Protein AF-A0A3A2Z2X9-F1 (afdb_monomer_lite)

Secondary structure (DSSP, 8-state):
-PPPPPP-HHHHHHHHHHHHHHHHHHHHHH-TTTT--S---HHHHHHHHHTTS---SEEEEEEEE-GGG-EEEEEEE-GGG--------S-----SS-SSPPPPPP----TT-------------

Radius of gyration: 22.95 Å; chains: 1; bounding box: 65×35×65 Å

Structure (mmCIF, N/CA/C/O backbone):
data_AF-A0A3A2Z2X9-F1
#
_entry.id   AF-A0A3A2Z2X9-F1
#
loop_
_atom_site.group_PDB
_atom_site.id
_atom_site.type_symbol
_atom_site.label_atom_id
_atom_site.label_alt_id
_atom_site.label_comp_id
_atom_site.label_asym_id
_atom_site.label_entity_id
_atom_site.label_seq_id
_atom_site.pdbx_PDB_ins_code
_atom_site.Cartn_x
_atom_site.Cartn_y
_atom_site.Cartn_z
_atom_site.occupancy
_atom_site.B_iso_or_equiv
_atom_site.auth_seq_id
_atom_site.auth_comp_id
_atom_site.auth_asym_id
_atom_site.auth_atom_id
_atom_site.pdbx_PDB_model_num
ATOM 1 N N . MET A 1 1 ? -40.609 -13.587 30.172 1.00 63.50 1 MET A N 1
ATOM 2 C CA . MET A 1 1 ? -39.155 -13.315 30.111 1.00 63.50 1 MET A CA 1
ATOM 3 C C . MET A 1 1 ? -38.959 -11.828 29.858 1.00 63.50 1 MET A C 1
ATOM 5 O O . MET A 1 1 ? -39.688 -11.287 29.036 1.00 63.50 1 MET A O 1
ATOM 9 N N . ALA A 1 2 ? -38.074 -11.158 30.599 1.00 75.56 2 ALA A N 1
ATOM 10 C CA . ALA A 1 2 ? -37.846 -9.716 30.458 1.00 75.56 2 ALA A CA 1
ATOM 11 C C . ALA A 1 2 ? -36.978 -9.412 29.222 1.00 75.56 2 ALA A C 1
ATOM 13 O O . ALA A 1 2 ? -36.053 -10.165 28.919 1.00 75.56 2 ALA A O 1
ATOM 14 N N . ARG A 1 3 ? -37.290 -8.328 28.499 1.00 77.44 3 ARG A N 1
ATOM 15 C CA . ARG A 1 3 ? -36.525 -7.880 27.323 1.00 77.44 3 ARG A CA 1
ATOM 16 C C . ARG A 1 3 ? -35.189 -7.261 27.780 1.00 77.44 3 ARG A C 1
ATOM 18 O O . ARG A 1 3 ? -35.218 -6.477 28.728 1.00 77.44 3 ARG A O 1
ATOM 25 N N . PRO A 1 4 ? -34.052 -7.561 27.119 1.00 82.31 4 PRO A N 1
ATOM 26 C CA . PRO A 1 4 ? -32.775 -6.919 27.423 1.00 82.31 4 PRO A CA 1
ATOM 27 C C . PRO A 1 4 ? -32.862 -5.393 27.283 1.00 82.31 4 PRO A C 1
ATOM 29 O O . PRO A 1 4 ? -33.597 -4.908 26.414 1.00 82.31 4 PRO A O 1
ATOM 32 N N . PRO A 1 5 ? -32.119 -4.629 28.103 1.00 83.56 5 PRO A N 1
ATOM 33 C CA . PRO A 1 5 ? -32.050 -3.185 27.945 1.00 83.56 5 PRO A CA 1
ATOM 34 C C . PRO A 1 5 ? -31.459 -2.824 26.570 1.00 83.56 5 PRO A C 1
ATOM 36 O O . PRO A 1 5 ? -30.616 -3.559 26.048 1.00 83.56 5 PRO A O 1
ATOM 39 N N . PRO A 1 6 ? -31.903 -1.711 25.963 1.00 85.88 6 PRO A N 1
ATOM 40 C CA . PRO A 1 6 ? -31.364 -1.259 24.688 1.00 85.88 6 PRO A CA 1
ATOM 41 C C . PRO A 1 6 ? -29.872 -0.931 24.821 1.00 85.88 6 PRO A C 1
ATOM 43 O O . PRO A 1 6 ? -29.436 -0.370 25.826 1.00 85.88 6 PRO A O 1
ATOM 46 N N . ILE A 1 7 ? -29.093 -1.272 23.792 1.00 85.88 7 ILE A N 1
ATOM 47 C CA . ILE A 1 7 ? -27.668 -0.938 23.732 1.00 85.88 7 ILE A CA 1
ATOM 48 C C . ILE A 1 7 ? -27.513 0.584 23.673 1.00 85.88 7 ILE A C 1
ATOM 50 O O . ILE A 1 7 ? -28.179 1.266 22.893 1.00 85.88 7 ILE A O 1
ATOM 54 N N . SER A 1 8 ? -26.603 1.110 24.490 1.00 94.12 8 SER A N 1
ATOM 55 C CA . SER A 1 8 ? -26.205 2.514 24.439 1.00 94.12 8 SER A CA 1
ATOM 56 C C . SER A 1 8 ? -25.373 2.767 23.180 1.00 94.12 8 SER A C 1
ATOM 58 O O . SER A 1 8 ? -24.259 2.259 23.057 1.00 94.12 8 SER A O 1
ATOM 60 N N . ILE A 1 9 ? -25.916 3.553 22.245 1.00 95.44 9 ILE A N 1
ATOM 61 C CA . ILE A 1 9 ? -25.241 3.906 20.984 1.00 95.44 9 ILE A CA 1
ATOM 62 C C . ILE A 1 9 ? -23.887 4.596 21.235 1.00 95.44 9 ILE A C 1
ATOM 64 O O . ILE A 1 9 ? -22.916 4.181 20.602 1.00 95.44 9 ILE A O 1
ATOM 68 N N . PRO A 1 10 ? -23.761 5.576 22.159 1.00 96.75 10 PRO A N 1
ATOM 69 C CA . PRO A 1 10 ? -22.467 6.192 22.452 1.00 96.75 10 PRO A CA 1
ATOM 70 C C . PRO A 1 10 ? -21.4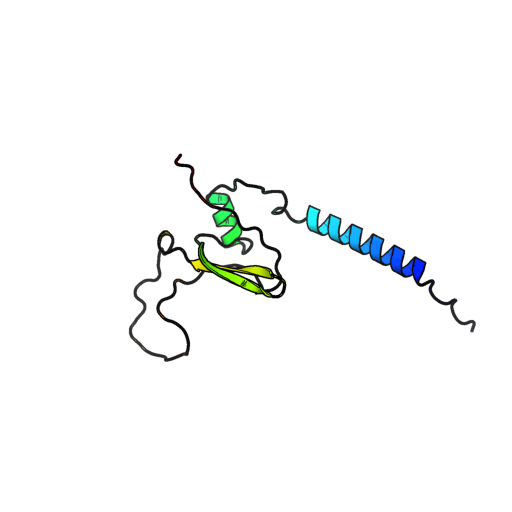34 5.181 22.949 1.00 96.75 10 PRO A C 1
ATOM 72 O O . PRO A 1 10 ? -20.322 5.134 22.437 1.00 96.75 10 PRO A O 1
ATOM 75 N N . HIS A 1 11 ? -21.830 4.304 23.874 1.00 94.81 11 HIS A N 1
ATOM 76 C CA . HIS A 1 11 ? -20.926 3.302 24.434 1.00 94.81 11 HIS A CA 1
ATOM 77 C C . HIS A 1 11 ? -20.468 2.283 23.383 1.00 94.81 11 HIS A C 1
ATOM 79 O O . HIS A 1 11 ? -19.296 1.911 23.336 1.00 94.81 11 HIS A O 1
ATOM 85 N N . PHE A 1 12 ? -21.382 1.860 22.506 1.00 95.94 12 PHE A N 1
ATOM 86 C CA . PHE A 1 12 ? -21.038 1.019 21.366 1.00 95.94 12 PHE A CA 1
ATOM 87 C C . PHE A 1 12 ? -20.028 1.722 20.453 1.00 95.94 12 PHE A C 1
ATOM 89 O O . PHE A 1 12 ? -18.991 1.143 20.149 1.00 95.94 12 PHE A O 1
ATOM 96 N N . ALA A 1 13 ? -20.292 2.974 20.067 1.00 97.81 13 ALA A N 1
ATOM 97 C CA . ALA A 1 13 ? -19.415 3.734 19.179 1.00 97.81 13 ALA A CA 1
ATOM 98 C C . ALA A 1 13 ? -18.013 3.946 19.776 1.00 97.81 13 ALA A C 1
ATOM 100 O O . ALA A 1 13 ? -17.023 3.726 19.083 1.00 97.81 13 ALA A O 1
ATOM 101 N N . GLU A 1 14 ? -17.917 4.302 21.059 1.00 97.56 14 GLU A N 1
ATOM 102 C CA . GLU A 1 14 ? -16.637 4.436 21.769 1.00 97.56 14 GLU A CA 1
ATOM 103 C C . GLU A 1 14 ? -15.858 3.121 21.778 1.00 97.56 14 GLU A C 1
ATOM 105 O O . GLU A 1 14 ? -14.667 3.103 21.472 1.00 97.56 14 GLU A O 1
ATOM 110 N N . THR A 1 15 ? -16.546 2.012 22.052 1.00 97.50 15 THR A N 1
ATOM 111 C CA . THR A 1 15 ? -15.926 0.684 22.040 1.00 97.50 15 THR A CA 1
ATOM 112 C C . THR A 1 15 ? -15.418 0.332 20.642 1.00 97.50 15 THR A C 1
ATOM 114 O O . THR A 1 15 ? -14.294 -0.137 20.499 1.00 97.50 15 THR A O 1
ATOM 117 N N . GLN A 1 16 ? -16.209 0.588 19.593 1.00 97.69 16 GLN A N 1
ATOM 118 C CA . GLN A 1 16 ? -15.784 0.328 18.213 1.00 97.69 16 GLN A CA 1
ATOM 119 C C . GLN A 1 16 ? -14.568 1.172 17.817 1.00 97.69 16 GLN A C 1
ATOM 121 O O . GLN A 1 16 ? -13.652 0.652 17.191 1.00 97.69 16 GLN A O 1
ATOM 126 N N . LEU A 1 17 ? -14.518 2.448 18.210 1.00 98.19 17 LEU A N 1
ATOM 127 C CA . LEU A 1 17 ? -13.360 3.306 17.945 1.00 98.19 17 LEU A CA 1
ATOM 128 C C . LEU A 1 17 ? -12.099 2.813 18.665 1.00 98.19 17 LEU A C 1
ATOM 130 O O . LEU A 1 17 ? -11.025 2.817 18.070 1.00 98.19 17 LEU A O 1
ATOM 134 N N . GLN A 1 18 ? -12.223 2.359 19.915 1.00 98.25 18 GLN A N 1
ATOM 135 C CA . GLN A 1 18 ? -11.098 1.787 20.662 1.00 98.25 18 GLN A CA 1
ATOM 136 C C . GLN A 1 18 ? -10.574 0.502 20.013 1.00 98.25 18 GLN A C 1
ATOM 138 O O . GLN A 1 18 ? -9.363 0.344 19.874 1.00 98.25 18 GLN A O 1
ATOM 143 N N . LEU A 1 19 ? -11.474 -0.386 19.581 1.00 98.25 19 LEU A N 1
ATOM 144 C CA . LEU A 1 19 ? -11.103 -1.617 18.882 1.00 98.25 19 LEU A CA 1
ATOM 145 C C . LEU A 1 19 ? -10.416 -1.315 17.545 1.00 98.25 19 LEU A C 1
ATOM 147 O O . LEU A 1 19 ? -9.347 -1.855 17.285 1.00 98.25 19 LEU A O 1
ATOM 151 N N . LEU A 1 20 ? -10.966 -0.394 16.749 1.00 98.31 20 LEU A N 1
ATOM 152 C CA . LEU A 1 20 ? -10.364 0.035 15.482 1.00 98.31 20 LEU A CA 1
ATOM 153 C C . LEU A 1 20 ? -8.972 0.643 15.675 1.00 98.31 20 LEU A C 1
ATOM 155 O O . LEU A 1 20 ? -8.072 0.374 14.885 1.00 98.31 20 LEU A O 1
ATOM 159 N N . GLN A 1 21 ? -8.779 1.450 16.721 1.00 97.75 21 GLN A N 1
ATOM 160 C CA . GLN A 1 21 ? -7.465 2.009 17.038 1.00 97.75 21 GLN A CA 1
ATOM 161 C C . GLN A 1 21 ? -6.468 0.902 17.400 1.00 97.75 21 GLN A C 1
ATOM 163 O O . GLN A 1 21 ? -5.345 0.900 16.903 1.00 97.75 21 GLN A O 1
ATOM 168 N N . GLN A 1 22 ? -6.888 -0.061 18.223 1.00 97.56 22 GLN A N 1
ATOM 169 C CA . GLN A 1 22 ? -6.049 -1.194 18.602 1.00 97.56 22 GLN A CA 1
ATOM 170 C C . GLN A 1 22 ? -5.675 -2.066 17.392 1.00 97.56 22 GLN A C 1
ATOM 172 O O . GLN A 1 22 ? -4.523 -2.485 17.277 1.00 97.56 22 GLN A O 1
ATOM 177 N N . GLU A 1 23 ? -6.628 -2.333 16.497 1.00 96.44 23 GLU A N 1
ATOM 178 C CA . GLU A 1 23 ? -6.388 -3.054 15.241 1.00 96.44 23 GLU A CA 1
ATOM 179 C C . GLU A 1 23 ? -5.405 -2.291 14.348 1.00 96.44 23 GLU A C 1
ATOM 181 O O . GLU A 1 23 ? -4.419 -2.865 13.893 1.00 96.44 23 GLU A O 1
ATOM 186 N N . HIS A 1 24 ? -5.606 -0.982 14.176 1.00 93.69 24 HIS A N 1
ATOM 187 C CA . HIS A 1 24 ? -4.710 -0.137 13.391 1.00 93.69 24 HIS A CA 1
ATOM 188 C C . HIS A 1 24 ? -3.270 -0.161 13.920 1.00 93.69 24 HIS A C 1
ATOM 190 O O . HIS A 1 24 ? -2.325 -0.339 13.149 1.00 93.69 24 HIS A O 1
ATOM 196 N N . ASP A 1 25 ? -3.093 -0.015 15.234 1.00 92.31 25 ASP A N 1
ATOM 197 C CA . ASP A 1 25 ? -1.768 -0.021 15.856 1.00 92.31 25 ASP A CA 1
ATOM 198 C C . ASP A 1 25 ? -1.081 -1.389 15.698 1.00 92.31 25 ASP A C 1
ATOM 200 O O . ASP A 1 25 ? 0.126 -1.457 15.438 1.00 92.31 25 ASP A O 1
ATOM 204 N N . ALA A 1 26 ? -1.844 -2.483 15.791 1.00 91.00 26 ALA A N 1
ATOM 205 C CA . ALA A 1 26 ? -1.344 -3.833 15.540 1.00 91.00 26 ALA A CA 1
ATOM 206 C C . ALA A 1 26 ? -0.934 -4.037 14.069 1.00 91.00 26 ALA A C 1
ATOM 208 O O . ALA A 1 26 ? 0.141 -4.585 13.799 1.00 91.00 26 ALA A O 1
ATOM 209 N N . ASP A 1 27 ? -1.733 -3.548 13.120 1.00 87.50 27 ASP A N 1
ATOM 210 C CA . ASP A 1 27 ? -1.438 -3.614 11.686 1.00 87.50 27 ASP A CA 1
ATOM 211 C C . ASP A 1 27 ? -0.159 -2.840 11.339 1.00 87.50 27 ASP A C 1
ATOM 213 O O . ASP A 1 27 ? 0.726 -3.358 10.643 1.00 87.50 27 ASP A O 1
ATOM 217 N N . VAL A 1 28 ? -0.010 -1.626 11.877 1.00 85.69 28 VAL A N 1
ATOM 218 C CA . VAL A 1 28 ? 1.197 -0.805 11.699 1.00 85.69 28 VAL A CA 1
ATOM 219 C C . VAL A 1 28 ? 2.422 -1.497 12.299 1.00 85.69 28 VAL A C 1
ATOM 221 O O . VAL A 1 28 ? 3.468 -1.548 11.647 1.00 85.69 28 VAL A O 1
ATOM 224 N N . ALA A 1 29 ? 2.304 -2.079 13.496 1.00 83.69 29 ALA A N 1
ATOM 225 C CA . ALA A 1 29 ? 3.402 -2.798 14.143 1.00 83.69 29 ALA A CA 1
ATOM 226 C C . ALA A 1 29 ? 3.821 -4.070 13.380 1.00 83.69 29 ALA A C 1
ATOM 228 O O . ALA A 1 29 ? 5.008 -4.400 13.329 1.00 83.69 29 ALA A O 1
ATOM 229 N N . SER A 1 30 ? 2.867 -4.775 12.764 1.00 76.94 30 SER A N 1
ATOM 230 C CA . SER A 1 30 ? 3.136 -5.980 11.965 1.00 76.94 30 SER A CA 1
ATOM 231 C C . SER A 1 30 ? 3.783 -5.673 10.606 1.00 76.94 30 SER A C 1
ATOM 233 O O . SER A 1 30 ? 4.482 -6.514 10.029 1.00 76.94 30 SER A O 1
ATOM 235 N N . SER A 1 31 ? 3.599 -4.450 10.105 1.00 69.44 31 SER A N 1
ATOM 236 C CA . SER A 1 31 ? 4.138 -3.993 8.830 1.00 69.44 31 SER A CA 1
ATOM 237 C C . SER A 1 31 ? 5.645 -3.729 8.933 1.00 69.44 31 SER A C 1
ATOM 239 O O . SER A 1 31 ? 6.093 -2.594 9.080 1.00 69.44 31 SER A O 1
ATOM 241 N N . SER A 1 32 ? 6.463 -4.773 8.765 1.00 58.78 32 SER A N 1
ATOM 242 C CA . SER A 1 32 ? 7.937 -4.676 8.677 1.00 58.78 32 SER A CA 1
ATOM 243 C C . SER A 1 32 ? 8.428 -3.666 7.618 1.00 58.78 32 SER A C 1
ATOM 245 O O . SER A 1 32 ? 9.518 -3.099 7.723 1.00 58.78 32 SER A O 1
ATOM 247 N N . LEU A 1 33 ? 7.589 -3.376 6.620 1.00 58.59 33 LEU A N 1
ATOM 248 C CA . LEU A 1 33 ? 7.823 -2.388 5.566 1.00 58.59 33 LEU A CA 1
ATOM 249 C C . LEU A 1 33 ? 7.616 -0.935 6.016 1.00 58.59 33 LEU A C 1
ATOM 251 O O . LEU A 1 33 ? 8.258 -0.045 5.457 1.00 58.59 33 LEU A O 1
ATOM 255 N N . ALA A 1 34 ? 6.768 -0.678 7.020 1.00 50.91 34 ALA A N 1
ATOM 256 C CA . ALA A 1 34 ? 6.459 0.678 7.483 1.00 50.91 34 ALA A CA 1
ATOM 257 C C . ALA A 1 34 ? 7.706 1.382 8.041 1.00 50.91 34 ALA A C 1
ATOM 259 O O . ALA A 1 34 ? 7.913 2.575 7.801 1.00 50.91 34 ALA A O 1
ATOM 260 N N . ASN A 1 35 ? 8.584 0.615 8.696 1.00 52.44 35 ASN A N 1
ATOM 261 C CA . ASN A 1 35 ? 9.814 1.127 9.297 1.00 52.44 35 ASN A CA 1
ATOM 262 C C . ASN A 1 35 ? 11.040 1.055 8.368 1.00 52.44 35 ASN A C 1
ATOM 264 O O . ASN A 1 35 ? 12.107 1.566 8.704 1.00 52.44 35 ASN A O 1
ATOM 268 N N . THR A 1 36 ? 10.906 0.451 7.183 1.00 56.81 36 THR A N 1
ATOM 269 C CA . THR A 1 36 ? 12.005 0.348 6.214 1.00 56.81 36 THR A CA 1
ATOM 270 C C . THR A 1 36 ? 12.022 1.598 5.323 1.00 56.81 36 THR A C 1
ATOM 272 O O . THR A 1 36 ? 11.692 1.566 4.136 1.00 56.81 36 THR A O 1
ATOM 275 N N . ALA A 1 37 ? 12.330 2.749 5.922 1.00 53.53 37 ALA A N 1
ATOM 276 C CA . ALA A 1 37 ? 12.373 4.030 5.227 1.00 53.53 37 ALA A CA 1
ATOM 277 C C . ALA A 1 37 ? 13.688 4.243 4.443 1.00 53.53 37 ALA A C 1
ATOM 279 O O . ALA A 1 37 ? 14.787 3.980 4.924 1.00 53.53 37 ALA A O 1
ATOM 280 N N . ALA A 1 38 ? 13.524 4.787 3.235 1.00 53.28 38 ALA A N 1
ATOM 281 C CA . ALA A 1 38 ? 14.465 5.566 2.420 1.00 53.28 38 ALA A CA 1
ATOM 282 C C . ALA A 1 38 ? 15.734 4.921 1.824 1.00 53.28 38 ALA A C 1
ATOM 284 O O . ALA A 1 38 ? 16.212 5.440 0.821 1.00 53.28 38 ALA A O 1
ATOM 285 N N . SER A 1 39 ? 16.275 3.806 2.325 1.00 61.19 39 SER A N 1
ATOM 286 C CA . SER A 1 39 ? 17.456 3.189 1.685 1.00 61.19 39 SER A CA 1
ATOM 287 C C . SER A 1 39 ? 17.465 1.674 1.828 1.00 61.19 39 SER A C 1
ATOM 289 O O . SER A 1 39 ? 18.106 1.086 2.698 1.00 61.19 39 SER A O 1
ATOM 291 N N . VAL A 1 40 ? 16.694 1.022 0.962 1.00 73.12 40 VAL A N 1
ATOM 292 C CA . VAL A 1 40 ? 16.666 -0.435 0.867 1.00 73.12 40 VAL A CA 1
ATOM 293 C C . VAL A 1 40 ? 17.727 -0.872 -0.134 1.00 73.12 40 VAL A C 1
ATOM 295 O O . VAL A 1 40 ? 17.688 -0.484 -1.307 1.00 73.12 40 VAL A O 1
ATOM 298 N N . SER A 1 41 ? 18.671 -1.700 0.316 1.00 83.12 41 SER A N 1
ATOM 299 C CA . SER A 1 41 ? 19.701 -2.272 -0.552 1.00 83.12 41 SER A CA 1
ATOM 300 C C . SER A 1 41 ? 19.077 -2.986 -1.761 1.00 83.12 41 SER A C 1
ATOM 302 O O . SER A 1 41 ? 17.926 -3.438 -1.737 1.00 83.12 41 SER A O 1
ATOM 304 N N . ALA A 1 42 ? 19.841 -3.117 -2.847 1.00 82.12 42 ALA A N 1
ATOM 305 C CA . ALA A 1 42 ? 19.370 -3.821 -4.040 1.00 82.12 42 ALA A CA 1
ATOM 306 C C . ALA A 1 42 ? 18.956 -5.278 -3.741 1.00 82.12 42 ALA A C 1
ATOM 308 O O . ALA A 1 42 ? 18.000 -5.777 -4.335 1.00 82.12 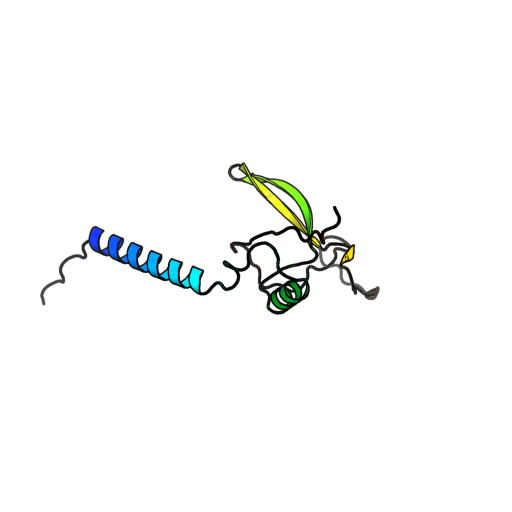42 ALA A O 1
ATOM 309 N N . SER A 1 43 ? 19.637 -5.947 -2.801 1.00 83.62 43 SER A N 1
ATOM 310 C CA . SER A 1 43 ? 19.299 -7.309 -2.377 1.00 83.62 43 SER A CA 1
ATOM 311 C C . SER A 1 43 ? 17.959 -7.364 -1.649 1.00 83.62 43 SER A C 1
ATOM 313 O O . SER A 1 43 ? 17.109 -8.165 -2.028 1.00 83.62 43 SER A O 1
ATOM 315 N N . THR A 1 44 ? 17.718 -6.476 -0.681 1.00 85.50 44 THR A N 1
ATOM 316 C CA . THR A 1 44 ? 16.442 -6.442 0.046 1.00 85.50 44 THR A CA 1
ATOM 317 C C . THR A 1 44 ? 15.277 -6.116 -0.890 1.00 85.50 44 THR A C 1
ATOM 319 O O . THR A 1 44 ? 14.243 -6.775 -0.824 1.00 85.50 44 THR A O 1
ATOM 322 N N . ARG A 1 45 ? 15.454 -5.185 -1.838 1.00 85.94 45 ARG A N 1
ATOM 323 C CA . ARG A 1 45 ? 14.444 -4.887 -2.871 1.00 85.94 45 ARG A CA 1
ATOM 324 C C . ARG A 1 45 ? 14.072 -6.113 -3.707 1.00 85.94 45 ARG A C 1
ATOM 326 O O . ARG A 1 45 ? 12.891 -6.376 -3.921 1.00 85.94 45 ARG A O 1
ATOM 333 N N . ARG A 1 46 ? 15.072 -6.885 -4.143 1.00 85.19 46 ARG A N 1
ATOM 334 C CA . ARG A 1 46 ? 14.850 -8.116 -4.913 1.00 85.19 46 ARG A CA 1
ATOM 335 C C . ARG A 1 46 ? 14.115 -9.175 -4.094 1.00 85.19 46 ARG A C 1
ATOM 337 O O . ARG A 1 46 ? 13.204 -9.804 -4.625 1.00 85.19 46 ARG A O 1
ATOM 344 N N . THR A 1 47 ? 14.470 -9.340 -2.819 1.00 87.69 47 THR A N 1
ATOM 345 C CA . THR A 1 47 ? 13.762 -10.249 -1.905 1.00 87.69 47 THR A CA 1
ATOM 346 C C . THR A 1 47 ? 12.300 -9.842 -1.756 1.00 87.69 47 THR A C 1
ATOM 348 O O . THR A 1 47 ? 11.426 -10.681 -1.947 1.00 87.69 47 THR A O 1
ATOM 351 N N . LEU A 1 48 ? 12.024 -8.557 -1.508 1.00 87.88 48 LEU A N 1
ATOM 352 C CA . LEU A 1 48 ? 10.655 -8.058 -1.360 1.00 87.88 48 LEU A CA 1
ATOM 353 C C . LEU A 1 48 ? 9.812 -8.288 -2.618 1.00 87.88 48 LEU A C 1
ATOM 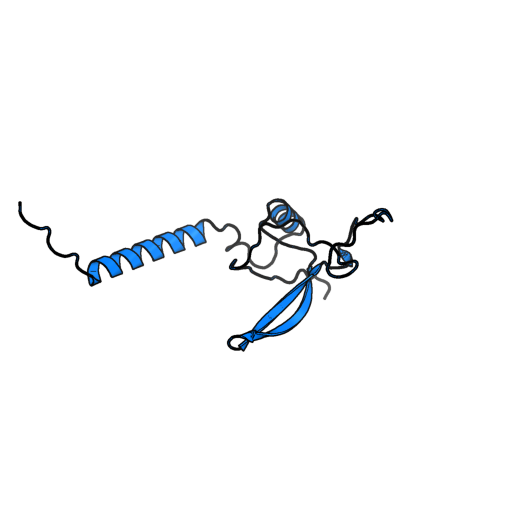355 O O . LEU A 1 48 ? 8.665 -8.719 -2.507 1.00 87.88 48 LEU A O 1
ATOM 359 N N . GLN A 1 49 ? 10.384 -8.072 -3.806 1.00 88.56 49 GLN A N 1
ATOM 360 C CA . GLN A 1 49 ? 9.701 -8.368 -5.065 1.00 88.56 49 GLN A CA 1
ATOM 361 C C . GLN A 1 49 ? 9.447 -9.866 -5.255 1.00 88.56 49 GLN A C 1
ATOM 363 O O . GLN A 1 49 ? 8.343 -10.251 -5.625 1.00 88.56 49 GLN A O 1
ATOM 368 N N . ALA A 1 50 ? 10.421 -10.725 -4.944 1.00 87.00 50 ALA A N 1
ATOM 369 C CA . ALA A 1 50 ? 10.231 -12.175 -5.013 1.00 87.00 50 ALA A CA 1
ATOM 370 C C . ALA A 1 50 ? 9.116 -12.665 -4.070 1.00 87.00 50 ALA A C 1
ATOM 372 O O . ALA A 1 50 ? 8.390 -13.597 -4.406 1.00 87.00 50 ALA A O 1
ATOM 373 N N . THR A 1 51 ? 8.947 -12.009 -2.919 1.00 87.75 51 THR A N 1
ATOM 374 C CA . THR A 1 51 ? 7.853 -12.274 -1.969 1.00 87.75 51 THR A CA 1
ATOM 375 C C . THR A 1 51 ? 6.545 -11.540 -2.296 1.00 87.75 51 THR A C 1
ATOM 377 O O . THR A 1 51 ? 5.562 -11.709 -1.585 1.00 87.75 51 THR A O 1
ATOM 380 N N . GLY A 1 52 ? 6.510 -10.723 -3.355 1.00 87.06 52 GLY A N 1
ATOM 381 C CA . GLY A 1 52 ? 5.315 -10.002 -3.805 1.00 87.06 52 GLY A CA 1
ATOM 382 C C . GLY A 1 52 ? 5.014 -8.681 -3.084 1.00 87.06 52 GLY A C 1
ATOM 383 O O . GLY A 1 52 ? 4.021 -8.039 -3.416 1.00 87.06 52 GLY A O 1
ATOM 384 N N . TYR A 1 53 ? 5.868 -8.244 -2.156 1.00 86.75 53 TYR A N 1
ATOM 385 C CA . TYR A 1 53 ? 5.691 -7.029 -1.348 1.00 86.75 53 TYR A CA 1
ATOM 386 C C . TYR A 1 53 ? 6.234 -5.746 -1.992 1.00 86.75 53 TYR A C 1
ATOM 388 O O . TYR A 1 53 ? 6.011 -4.654 -1.476 1.00 86.75 53 TYR A O 1
ATOM 396 N N . ALA A 1 54 ? 6.973 -5.854 -3.095 1.00 88.88 54 ALA A N 1
ATOM 397 C CA . ALA A 1 54 ? 7.501 -4.701 -3.815 1.00 88.88 54 ALA A CA 1
ATOM 398 C C . ALA A 1 54 ? 7.463 -4.926 -5.327 1.00 88.88 54 ALA A C 1
ATOM 400 O O . ALA A 1 54 ? 7.497 -6.059 -5.802 1.00 88.88 54 ALA A O 1
ATOM 401 N N . LEU A 1 55 ? 7.454 -3.830 -6.079 1.00 90.50 55 LEU A N 1
ATOM 402 C CA . LEU A 1 55 ? 7.638 -3.827 -7.524 1.00 90.50 55 LEU A CA 1
ATOM 403 C C . LEU A 1 55 ? 8.794 -2.880 -7.852 1.00 90.50 55 LEU A C 1
ATOM 405 O O . LEU A 1 55 ? 8.792 -1.726 -7.428 1.00 90.50 55 LEU A O 1
ATOM 409 N N . THR A 1 56 ? 9.811 -3.384 -8.549 1.00 89.44 56 THR A N 1
ATOM 410 C CA . THR A 1 56 ? 11.026 -2.627 -8.889 1.00 89.44 56 THR A CA 1
ATOM 411 C C . THR A 1 56 ? 11.278 -2.639 -10.393 1.00 89.44 56 THR A C 1
ATOM 413 O O . THR A 1 56 ? 10.647 -3.407 -11.117 1.00 89.44 56 THR A O 1
ATOM 416 N N . GLY A 1 57 ? 12.192 -1.781 -10.863 1.00 88.75 57 GLY A N 1
ATOM 417 C CA . GLY A 1 57 ? 12.473 -1.640 -12.295 1.00 88.75 57 GLY A CA 1
ATOM 418 C C . GLY A 1 57 ? 11.283 -1.050 -13.047 1.00 88.75 57 GLY A C 1
ATOM 419 O O . GLY A 1 57 ? 10.917 -1.551 -14.104 1.00 88.75 57 GLY A O 1
ATOM 420 N N . ILE A 1 58 ? 10.644 -0.036 -12.461 1.00 90.75 58 ILE A N 1
ATOM 421 C CA . ILE A 1 58 ? 9.523 0.697 -13.047 1.00 90.75 58 ILE A CA 1
ATOM 422 C C . ILE A 1 58 ? 9.883 2.175 -13.172 1.00 90.75 58 ILE A C 1
ATOM 424 O O . ILE A 1 58 ? 10.631 2.704 -12.350 1.00 90.75 58 ILE A O 1
ATOM 428 N N . ILE A 1 59 ? 9.316 2.833 -14.175 1.00 92.38 59 ILE A N 1
ATOM 429 C CA . ILE A 1 59 ? 9.446 4.269 -14.427 1.00 92.38 59 ILE A CA 1
ATOM 430 C C . ILE A 1 59 ? 8.064 4.904 -14.527 1.00 92.38 59 ILE A C 1
ATOM 432 O O . ILE A 1 59 ? 7.104 4.257 -14.947 1.00 92.38 59 ILE A O 1
ATOM 436 N N . LEU A 1 60 ? 7.957 6.178 -14.152 1.00 92.94 60 LEU A N 1
ATOM 437 C CA . LEU A 1 60 ? 6.744 6.955 -14.384 1.00 92.94 60 LEU A CA 1
ATOM 438 C C . LEU A 1 60 ? 6.606 7.211 -15.894 1.00 92.94 60 LEU A C 1
ATOM 440 O O . LEU A 1 60 ? 7.392 7.960 -16.468 1.00 92.94 60 LEU A O 1
ATOM 444 N N . SER A 1 61 ? 5.620 6.576 -16.524 1.00 92.88 61 SER A N 1
ATOM 445 C CA . SER A 1 61 ? 5.324 6.704 -17.956 1.00 92.88 61 SER A CA 1
ATOM 446 C C . SER A 1 61 ? 4.549 7.989 -18.245 1.00 92.88 61 SER A C 1
ATOM 448 O O . SER A 1 61 ? 4.902 8.773 -19.124 1.00 92.88 61 SER A O 1
ATOM 450 N N . GLN A 1 62 ? 3.504 8.239 -17.455 1.00 93.81 62 GLN A N 1
ATOM 451 C CA . GLN A 1 62 ? 2.636 9.403 -17.599 1.00 93.81 62 GLN A CA 1
ATOM 452 C C . GLN A 1 62 ? 2.055 9.818 -16.249 1.00 93.81 62 GLN A C 1
ATOM 454 O O . GLN A 1 62 ? 1.880 8.993 -15.354 1.00 93.81 62 GLN A O 1
ATOM 459 N N . ALA A 1 63 ? 1.718 11.097 -16.107 1.00 96.19 63 ALA A N 1
ATOM 460 C CA . ALA A 1 63 ? 1.000 11.615 -14.952 1.00 96.19 63 ALA A CA 1
ATOM 461 C C . ALA A 1 63 ? -0.064 12.615 -15.405 1.00 96.19 63 ALA A C 1
ATOM 463 O O . ALA A 1 63 ? 0.183 13.446 -16.278 1.00 96.19 63 ALA A O 1
ATOM 464 N N . ARG A 1 64 ? -1.254 12.538 -14.809 1.00 96.31 64 ARG A N 1
ATOM 465 C CA . ARG A 1 64 ? -2.374 13.440 -15.107 1.00 96.31 64 ARG A CA 1
ATOM 466 C C . ARG A 1 64 ? -3.140 13.805 -13.846 1.00 96.31 64 ARG A C 1
ATOM 468 O O . ARG A 1 64 ? -3.133 13.055 -12.874 1.00 96.31 64 ARG A O 1
ATOM 475 N N . THR A 1 65 ? -3.862 14.916 -13.877 1.00 97.62 65 THR A N 1
ATOM 476 C CA . THR A 1 65 ? -4.811 15.253 -12.811 1.00 97.6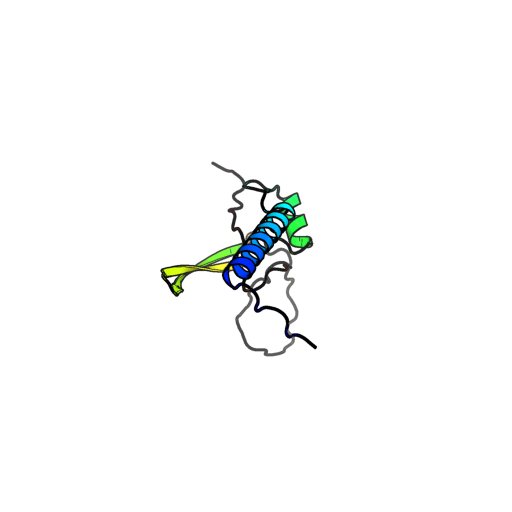2 65 THR A CA 1
ATOM 477 C C . THR A 1 65 ? -6.057 14.379 -12.936 1.00 97.62 65 THR A C 1
ATOM 479 O O . THR A 1 65 ? -6.717 14.359 -13.973 1.00 97.62 65 THR A O 1
ATOM 482 N N . GLY A 1 66 ? -6.365 13.634 -11.881 1.00 95.25 66 GLY A N 1
ATOM 483 C CA . GLY A 1 66 ? -7.546 12.795 -11.743 1.00 95.25 66 GLY A CA 1
ATOM 484 C C . GLY A 1 66 ? -8.626 13.415 -10.855 1.00 95.25 66 GLY A C 1
ATOM 485 O O . GLY A 1 66 ? -8.625 14.607 -10.539 1.00 95.25 66 GLY A O 1
ATOM 486 N N . LEU A 1 67 ? -9.574 12.570 -10.446 1.00 94.88 67 LEU A N 1
ATOM 487 C CA . LEU A 1 67 ? -10.723 12.970 -9.637 1.00 94.88 67 LEU A CA 1
ATOM 488 C C . LEU A 1 67 ? -10.286 13.565 -8.288 1.00 94.88 67 LEU A C 1
ATOM 490 O O . LEU A 1 67 ? -9.387 13.049 -7.623 1.00 94.88 67 LEU A O 1
ATOM 494 N N . GLY A 1 68 ? -10.946 14.650 -7.877 1.00 94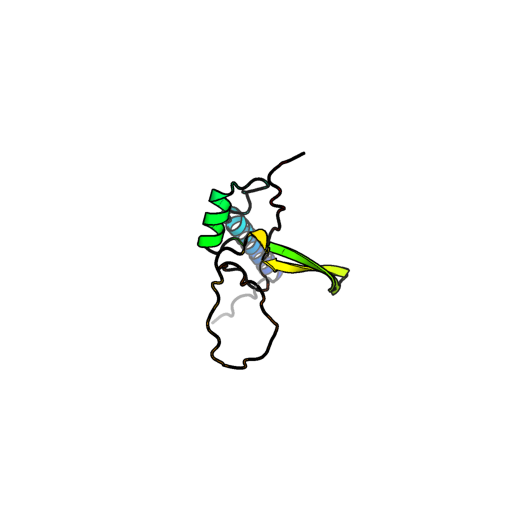.88 68 GLY A N 1
ATOM 495 C CA . GLY A 1 68 ? -10.648 15.330 -6.613 1.00 94.88 68 GLY A CA 1
ATOM 496 C C . GLY A 1 68 ? -9.302 16.061 -6.600 1.00 94.88 68 GLY A C 1
ATOM 497 O O . GLY A 1 68 ? -8.758 16.292 -5.526 1.00 94.88 68 GLY A O 1
ATOM 498 N N . GLY A 1 69 ? -8.740 16.381 -7.774 1.00 95.94 69 GLY A N 1
ATOM 499 C CA . GLY A 1 69 ? -7.478 17.122 -7.899 1.00 95.94 69 GLY A CA 1
ATOM 500 C C . GLY A 1 69 ? -6.223 16.299 -7.594 1.00 95.94 69 GLY A C 1
ATOM 501 O O . GLY A 1 69 ? -5.135 16.860 -7.496 1.00 95.94 69 GLY A O 1
ATOM 502 N N . ARG A 1 70 ? -6.350 14.975 -7.439 1.00 95.25 70 ARG A N 1
ATOM 503 C CA . ARG A 1 70 ? -5.215 14.078 -7.171 1.00 95.25 70 ARG A CA 1
ATOM 504 C C . ARG A 1 70 ? -4.425 13.806 -8.445 1.00 95.25 70 ARG A C 1
ATOM 506 O O . ARG A 1 70 ? -5.015 13.672 -9.510 1.00 95.25 70 ARG A O 1
ATOM 513 N N . ILE A 1 71 ? -3.109 13.655 -8.338 1.00 95.38 71 ILE A N 1
ATOM 514 C CA . ILE A 1 71 ? -2.283 13.210 -9.464 1.00 95.38 71 ILE A CA 1
ATOM 515 C C . ILE A 1 71 ? -2.382 11.692 -9.600 1.00 95.38 71 ILE A C 1
ATOM 517 O O . ILE A 1 71 ? -2.220 10.955 -8.630 1.00 95.38 71 ILE A O 1
ATOM 521 N N . VAL A 1 72 ? -2.647 11.237 -10.819 1.00 95.81 72 VAL A N 1
ATOM 522 C CA . VAL A 1 72 ? -2.666 9.830 -11.211 1.00 95.81 72 VAL A CA 1
ATOM 523 C C . VAL A 1 72 ? -1.442 9.588 -12.080 1.00 95.81 72 VAL A C 1
ATOM 525 O O . VAL A 1 72 ? -1.387 10.068 -13.212 1.00 95.81 72 VAL A O 1
ATOM 528 N N . GLY A 1 73 ? -0.462 8.881 -11.522 1.00 94.38 73 GLY A N 1
ATOM 529 C CA . GLY A 1 73 ? 0.715 8.401 -12.239 1.00 94.38 73 GLY A CA 1
ATOM 530 C C . GLY A 1 73 ? 0.496 6.989 -12.772 1.00 94.38 73 GLY A C 1
ATOM 531 O O . GLY A 1 73 ? -0.113 6.158 -12.101 1.00 94.38 73 GLY A O 1
ATOM 532 N N . GLU A 1 74 ? 1.007 6.717 -13.963 1.00 93.31 74 GLU A N 1
ATOM 533 C CA . GLU A 1 74 ? 1.068 5.384 -14.552 1.00 93.31 74 GLU A CA 1
ATOM 534 C C . GLU A 1 74 ? 2.523 4.949 -14.635 1.00 93.31 74 GLU A C 1
ATOM 536 O O . GLU A 1 74 ? 3.372 5.691 -15.134 1.00 93.31 74 GLU A O 1
ATOM 541 N N . PHE A 1 75 ? 2.805 3.750 -14.140 1.00 92.94 75 PHE A N 1
ATOM 542 C CA . PHE A 1 75 ? 4.146 3.193 -14.117 1.00 92.94 75 PHE A CA 1
ATOM 543 C C . PHE A 1 75 ? 4.262 2.071 -15.139 1.00 92.94 75 PHE A C 1
ATOM 545 O O . PHE A 1 75 ? 3.422 1.175 -15.176 1.00 92.94 75 PHE A O 1
ATOM 552 N N . ALA A 1 76 ? 5.326 2.120 -15.932 1.00 91.50 76 ALA A N 1
ATOM 553 C CA . ALA A 1 76 ? 5.673 1.098 -16.910 1.00 91.50 76 ALA A CA 1
ATOM 554 C C . ALA A 1 76 ? 6.999 0.430 -16.510 1.00 91.50 76 ALA A C 1
ATOM 556 O O . ALA A 1 76 ? 7.787 1.035 -15.774 1.00 91.50 76 ALA A O 1
ATOM 557 N N . PRO A 1 77 ? 7.276 -0.802 -16.964 1.00 90.38 77 PRO A N 1
ATOM 558 C CA . PRO A 1 77 ? 8.576 -1.416 -16.734 1.00 90.38 77 PRO A CA 1
ATOM 559 C C . PRO A 1 77 ? 9.693 -0.616 -17.410 1.00 90.38 77 PRO A C 1
ATOM 561 O O . PRO A 1 77 ? 9.565 -0.170 -18.550 1.00 90.38 77 PRO A O 1
ATOM 564 N N . ASP A 1 78 ? 10.805 -0.462 -16.698 1.00 87.50 78 ASP A N 1
ATOM 565 C CA . ASP A 1 78 ? 12.008 0.197 -17.188 1.00 87.50 78 ASP A CA 1
ATOM 566 C C . ASP A 1 78 ? 12.712 -0.699 -18.229 1.00 87.50 78 ASP A C 1
ATOM 568 O O . ASP A 1 78 ? 13.127 -1.821 -17.897 1.00 87.50 78 ASP A O 1
ATOM 572 N N . PRO A 1 79 ? 12.906 -0.226 -19.476 1.00 83.06 79 PRO A N 1
ATOM 573 C CA . PRO A 1 79 ? 13.629 -0.968 -20.505 1.00 83.06 79 PRO A CA 1
ATOM 574 C C . PRO A 1 79 ? 15.047 -1.388 -20.093 1.00 83.06 79 PRO A C 1
ATOM 576 O O . PRO A 1 79 ? 15.532 -2.414 -20.570 1.00 83.06 79 PRO A O 1
ATOM 579 N N . ALA A 1 80 ? 15.713 -0.661 -19.188 1.00 81.31 80 ALA A N 1
ATOM 580 C CA . ALA A 1 80 ? 17.044 -1.023 -18.693 1.00 81.31 80 ALA A CA 1
ATOM 581 C C . ALA A 1 80 ? 17.041 -2.303 -17.833 1.00 81.31 80 ALA A C 1
ATOM 583 O O . ALA A 1 80 ? 18.065 -2.979 -17.716 1.00 81.31 80 ALA A O 1
ATOM 584 N N . PHE A 1 81 ? 15.889 -2.666 -17.262 1.00 71.69 81 PHE A N 1
ATOM 585 C CA . PHE A 1 81 ? 15.707 -3.863 -16.434 1.00 71.69 81 PHE A CA 1
ATOM 586 C C . PHE A 1 81 ? 15.045 -5.023 -17.193 1.00 71.69 81 PHE A C 1
ATOM 588 O O . PHE A 1 81 ? 14.893 -6.113 -16.632 1.00 71.69 81 PHE A O 1
ATOM 595 N N . SER A 1 82 ? 14.724 -4.830 -18.479 1.00 60.75 82 SER A N 1
ATOM 596 C CA . SER A 1 82 ? 14.250 -5.864 -19.406 1.00 60.75 82 SER A CA 1
ATOM 597 C C . SER A 1 82 ? 15.356 -6.896 -19.680 1.00 60.75 82 SER A C 1
ATOM 599 O O . SER A 1 82 ? 15.981 -6.942 -20.741 1.00 60.75 82 SER A O 1
ATOM 601 N N . THR A 1 83 ? 15.600 -7.774 -18.716 1.00 56.53 83 THR A N 1
ATOM 602 C CA . THR A 1 83 ? 16.427 -8.964 -18.898 1.00 56.53 83 THR A CA 1
ATOM 603 C C . THR A 1 83 ? 15.507 -10.158 -19.136 1.00 56.53 83 THR A C 1
ATOM 605 O O . THR A 1 83 ? 15.103 -10.850 -18.212 1.00 56.53 83 THR A O 1
ATOM 608 N N . GLY A 1 84 ? 15.170 -10.413 -20.406 1.00 54.44 84 GLY A N 1
ATOM 609 C CA . GLY A 1 84 ? 14.751 -11.756 -20.818 1.00 54.44 84 GLY A CA 1
ATOM 610 C C . GLY A 1 84 ? 13.326 -11.980 -21.321 1.00 54.44 84 GLY A C 1
ATOM 611 O O . GLY A 1 84 ? 12.828 -13.086 -21.141 1.00 54.44 84 GLY A O 1
ATOM 612 N N . SER A 1 85 ? 12.720 -11.065 -22.080 1.00 47.84 85 SER A N 1
ATOM 613 C CA . SER A 1 85 ? 11.738 -11.501 -23.088 1.00 47.84 85 SER A CA 1
ATOM 614 C C . SER A 1 85 ? 12.495 -11.909 -24.348 1.00 47.84 85 SER A C 1
ATOM 616 O O . SER A 1 85 ? 12.638 -11.146 -25.303 1.00 47.84 85 SER A O 1
ATOM 618 N N . LYS A 1 86 ? 13.055 -13.128 -24.330 1.00 44.53 86 LYS A N 1
ATOM 619 C CA . LYS A 1 86 ? 13.475 -13.802 -25.563 1.00 44.53 86 LYS A CA 1
ATOM 620 C C . LYS A 1 86 ? 12.326 -13.691 -26.562 1.00 44.53 86 LYS A C 1
ATOM 622 O O . LYS A 1 86 ? 11.219 -14.106 -26.250 1.00 44.53 86 LYS A O 1
ATOM 627 N N . LYS A 1 87 ? 12.643 -13.166 -27.747 1.00 45.28 87 LYS A N 1
ATOM 628 C CA . LYS A 1 87 ? 12.104 -13.525 -29.066 1.00 45.28 87 LYS A CA 1
ATOM 629 C C . LYS A 1 87 ? 11.183 -14.760 -28.992 1.00 45.28 87 LYS A C 1
ATOM 631 O O . LYS A 1 87 ? 11.644 -15.887 -29.155 1.00 45.28 87 LYS A O 1
ATOM 636 N N . GLY A 1 88 ? 9.914 -14.529 -28.664 1.00 41.59 88 GLY A N 1
ATOM 637 C CA . GLY A 1 88 ? 8.875 -15.542 -28.549 1.00 41.59 88 GLY A CA 1
ATOM 638 C C . GLY A 1 88 ? 8.142 -15.629 -29.875 1.00 41.59 88 GLY A C 1
ATOM 639 O O . GLY A 1 88 ? 7.468 -14.688 -30.268 1.00 41.59 88 GLY A O 1
ATOM 640 N N . ASP A 1 89 ? 8.419 -16.721 -30.572 1.00 38.91 89 ASP A N 1
ATOM 641 C CA . ASP A 1 89 ? 7.698 -17.363 -31.667 1.00 38.91 89 ASP A CA 1
ATOM 642 C C . ASP A 1 89 ? 6.609 -16.573 -32.425 1.00 38.91 89 ASP A C 1
ATOM 644 O O . ASP A 1 89 ? 5.563 -16.200 -31.893 1.00 38.91 89 ASP A O 1
ATOM 648 N N . LYS A 1 90 ? 6.816 -16.421 -33.739 1.00 41.19 90 LYS A N 1
ATOM 649 C CA . LYS A 1 90 ? 5.764 -16.044 -34.688 1.00 41.19 90 LYS A CA 1
ATOM 650 C C . LYS A 1 90 ? 4.807 -17.231 -34.848 1.00 41.19 90 LYS A C 1
ATOM 652 O O . LYS A 1 90 ? 4.893 -17.947 -35.841 1.00 41.19 90 LYS A O 1
ATOM 657 N N . ASN A 1 91 ? 3.885 -17.439 -33.915 1.00 42.44 91 ASN A N 1
ATOM 658 C CA . ASN A 1 91 ? 2.682 -18.202 -34.229 1.00 42.44 91 ASN A CA 1
ATOM 659 C C . ASN A 1 91 ? 1.490 -17.762 -33.379 1.00 42.44 91 ASN A C 1
ATOM 661 O O . ASN A 1 91 ? 1.605 -17.510 -32.185 1.00 42.44 91 ASN A O 1
ATOM 665 N N . GLY A 1 92 ? 0.369 -17.569 -34.066 1.00 45.69 92 GLY A N 1
ATOM 666 C CA . GLY A 1 92 ? -0.666 -16.616 -33.692 1.00 45.69 92 GLY A CA 1
ATOM 667 C C . GLY A 1 92 ? -1.534 -16.971 -32.489 1.00 45.69 92 GLY A C 1
ATOM 668 O O . GLY A 1 92 ? -1.844 -18.130 -32.234 1.00 45.69 92 GLY A O 1
ATOM 669 N N . LYS A 1 93 ? -2.050 -15.918 -31.851 1.00 36.28 93 LYS A N 1
ATOM 670 C CA . LYS A 1 93 ? -3.486 -15.757 -31.602 1.00 36.28 93 LYS A CA 1
ATOM 671 C C . LYS A 1 93 ? -3.770 -14.290 -31.287 1.00 36.28 93 LYS A C 1
ATOM 673 O O . LYS A 1 93 ? -3.265 -13.749 -30.311 1.00 36.28 93 LYS A O 1
ATOM 678 N N . GLU A 1 94 ? -4.552 -13.656 -32.150 1.00 45.59 94 GLU A N 1
ATOM 679 C CA . GLU A 1 94 ? -5.076 -12.307 -31.958 1.00 45.59 94 GLU A CA 1
ATOM 680 C C . GLU A 1 94 ? -5.964 -12.287 -30.708 1.00 45.59 94 GLU A C 1
ATOM 682 O O . GLU A 1 94 ? -7.038 -12.886 -30.667 1.00 45.59 94 GLU A O 1
ATOM 687 N N . GLY A 1 95 ? -5.467 -11.631 -29.663 1.00 39.41 95 GLY A N 1
ATOM 688 C CA . GLY A 1 95 ? -6.154 -11.391 -28.402 1.00 39.41 95 GLY A CA 1
ATOM 689 C C . GLY A 1 95 ? -5.882 -9.960 -27.959 1.00 39.41 95 GLY A C 1
ATOM 690 O O . GLY A 1 95 ? -4.962 -9.716 -27.196 1.00 39.41 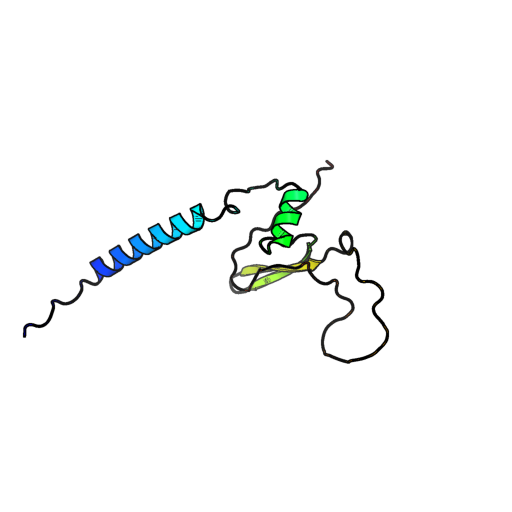95 GLY A O 1
ATOM 691 N N . ASN A 1 96 ? -6.645 -9.039 -28.544 1.00 44.72 96 ASN A N 1
ATOM 692 C CA . ASN A 1 96 ? -6.959 -7.671 -28.123 1.00 44.72 96 ASN A CA 1
ATOM 693 C C . ASN A 1 96 ? -6.085 -7.013 -27.020 1.00 44.72 96 ASN A C 1
ATOM 695 O O . ASN A 1 96 ? -6.321 -7.238 -25.834 1.00 44.72 96 ASN A O 1
ATOM 699 N N . GLY A 1 97 ? -5.201 -6.088 -27.429 1.00 38.03 97 GLY A N 1
ATOM 700 C CA . GLY A 1 97 ? -4.747 -4.957 -26.602 1.00 38.03 97 GLY A CA 1
ATOM 701 C C . GLY A 1 97 ? -3.230 -4.747 -26.481 1.00 38.03 97 GLY A C 1
ATOM 702 O O . GLY A 1 97 ? -2.617 -5.337 -25.608 1.00 38.03 97 GLY A O 1
ATOM 703 N N . GLY A 1 98 ? -2.669 -3.826 -27.282 1.00 38.84 98 GLY A N 1
ATOM 704 C CA . GLY A 1 98 ? -1.453 -3.051 -26.950 1.00 38.84 98 GLY A CA 1
ATOM 705 C C . GLY A 1 98 ? -0.100 -3.749 -27.144 1.00 38.84 98 GLY A C 1
ATOM 706 O O . GLY A 1 98 ? 0.185 -4.772 -26.545 1.00 38.84 98 GLY A O 1
ATOM 707 N N . GLY A 1 99 ? 0.749 -3.207 -28.020 1.00 38.28 99 GLY A N 1
ATOM 708 C CA . GLY A 1 99 ? 1.957 -3.870 -28.516 1.00 38.28 99 GLY A CA 1
ATOM 709 C C . GLY A 1 99 ? 3.128 -3.965 -27.536 1.00 38.28 99 GLY A C 1
ATOM 710 O O . GLY A 1 99 ? 3.422 -3.017 -26.829 1.00 38.28 99 GLY A O 1
ATOM 711 N N . GLY A 1 100 ? 3.860 -5.084 -27.598 1.00 44.72 100 GLY A N 1
ATOM 712 C CA . GLY A 1 100 ? 5.281 -5.195 -27.224 1.00 44.72 100 GLY A CA 1
ATOM 713 C C . GLY A 1 100 ? 5.689 -4.687 -25.837 1.00 44.72 100 GLY A C 1
ATOM 714 O O . GLY A 1 100 ? 6.861 -4.372 -25.640 1.00 44.72 100 GLY A O 1
ATOM 715 N N . GLU A 1 101 ? 4.747 -4.571 -24.907 1.00 56.41 101 GLU A N 1
ATOM 716 C CA . GLU A 1 101 ? 4.960 -3.947 -23.610 1.00 56.41 101 GLU A CA 1
ATOM 717 C C . GLU A 1 101 ? 5.734 -4.916 -22.712 1.00 56.41 101 GLU A C 1
ATOM 719 O O . GLU A 1 101 ? 5.379 -6.091 -22.583 1.00 56.41 101 GLU A O 1
ATOM 724 N N . GLY A 1 102 ? 6.847 -4.456 -22.134 1.00 61.75 102 GLY A N 1
ATOM 725 C CA . GLY A 1 102 ? 7.573 -5.247 -21.146 1.00 61.75 102 GLY A CA 1
ATOM 726 C C . GLY A 1 102 ? 6.608 -5.692 -20.044 1.00 61.75 102 GLY A C 1
ATOM 727 O O . GLY A 1 102 ? 5.747 -4.932 -19.612 1.00 61.75 102 GLY A O 1
ATOM 728 N N . THR A 1 103 ? 6.710 -6.934 -19.589 1.00 77.69 103 THR A N 1
ATOM 729 C CA . THR A 1 103 ? 5.870 -7.403 -18.485 1.00 77.69 103 THR A CA 1
ATOM 730 C C . THR A 1 103 ? 6.434 -6.880 -17.170 1.00 77.69 103 THR A C 1
ATOM 732 O O . THR A 1 103 ? 7.628 -7.047 -16.908 1.00 77.69 103 THR A O 1
ATOM 735 N N . LEU A 1 104 ? 5.587 -6.291 -16.322 1.00 85.75 104 LEU A N 1
ATOM 736 C CA . LEU A 1 104 ? 5.960 -5.959 -14.946 1.00 85.75 104 LEU A CA 1
ATOM 737 C C . LEU A 1 104 ? 6.454 -7.218 -14.216 1.00 85.75 104 LEU A C 1
ATOM 739 O O . LEU A 1 104 ? 5.950 -8.321 -14.440 1.00 85.75 104 LEU A O 1
ATOM 743 N N . GLY A 1 105 ? 7.431 -7.058 -13.321 1.00 84.31 105 GLY A N 1
ATOM 744 C CA . GLY A 1 105 ? 7.872 -8.154 -12.458 1.00 84.31 105 GLY A CA 1
ATOM 745 C C . GLY A 1 105 ? 6.726 -8.693 -11.594 1.00 84.31 105 GLY A C 1
ATOM 746 O O . GLY A 1 105 ? 5.765 -7.977 -11.320 1.00 84.31 105 GLY A O 1
ATOM 747 N N . ALA A 1 106 ? 6.816 -9.950 -11.149 1.00 86.50 106 ALA A N 1
ATOM 748 C CA . ALA A 1 106 ? 5.804 -10.545 -10.274 1.00 86.50 106 ALA A CA 1
ATOM 749 C C . ALA A 1 106 ? 5.599 -9.704 -8.998 1.00 86.50 106 ALA A C 1
ATOM 751 O O . ALA A 1 106 ? 6.572 -9.283 -8.372 1.00 86.50 106 ALA A O 1
ATOM 752 N N . HIS A 1 107 ? 4.339 -9.455 -8.635 1.00 89.75 107 HIS A N 1
ATOM 753 C CA . HIS A 1 107 ? 3.952 -8.643 -7.481 1.00 89.75 107 HIS A CA 1
ATOM 754 C C . HIS A 1 107 ? 2.580 -9.064 -6.933 1.00 89.75 107 HIS A C 1
ATOM 756 O O . HIS A 1 107 ? 1.736 -9.593 -7.662 1.00 89.75 107 HIS A O 1
ATOM 762 N N . GLY A 1 108 ? 2.360 -8.808 -5.642 1.00 89.75 108 GLY A N 1
ATOM 763 C CA . GLY A 1 108 ? 1.090 -9.039 -4.951 1.00 89.75 108 GLY A CA 1
ATOM 764 C C . GLY A 1 108 ? 0.151 -7.829 -4.929 1.00 89.75 108 GLY A C 1
ATOM 765 O O . GLY A 1 108 ? -0.955 -7.962 -4.424 1.00 89.75 108 GLY A O 1
ATOM 766 N N . ILE A 1 109 ? 0.575 -6.683 -5.479 1.00 90.69 109 ILE A N 1
ATOM 767 C CA . ILE A 1 109 ? -0.142 -5.399 -5.396 1.00 90.69 109 ILE A CA 1
ATOM 768 C C . ILE A 1 109 ? -1.494 -5.466 -6.129 1.00 90.69 109 ILE A C 1
ATOM 770 O O . ILE A 1 109 ? -1.607 -6.030 -7.229 1.00 90.69 109 ILE A O 1
ATOM 774 N N . ARG A 1 110 ? -2.525 -4.882 -5.514 1.00 93.50 110 ARG A N 1
ATOM 775 C CA . ARG A 1 110 ? -3.910 -4.808 -5.994 1.00 93.50 110 ARG A CA 1
ATOM 776 C C . ARG A 1 110 ? -4.461 -3.384 -5.921 1.00 93.50 110 ARG A C 1
ATOM 778 O O . ARG A 1 110 ? -3.895 -2.482 -5.312 1.00 93.50 110 ARG A O 1
ATOM 785 N N . VAL A 1 111 ? -5.596 -3.179 -6.589 1.00 94.81 111 VAL A N 1
ATOM 786 C CA . VAL A 1 111 ? -6.334 -1.913 -6.522 1.00 94.81 111 VAL A CA 1
ATOM 787 C C . VAL A 1 111 ? -6.833 -1.703 -5.095 1.00 94.81 111 VAL A C 1
ATOM 789 O O . VAL A 1 111 ? -7.496 -2.575 -4.544 1.00 94.81 111 VAL A O 1
ATOM 792 N N . GLY A 1 112 ? -6.547 -0.529 -4.535 1.00 93.44 112 GLY A N 1
ATOM 793 C CA . GLY A 1 112 ? -6.894 -0.177 -3.157 1.00 93.44 112 GLY A CA 1
ATOM 794 C C . GLY A 1 112 ? -5.725 -0.286 -2.179 1.00 93.44 112 GLY A C 1
ATOM 795 O O . GLY A 1 112 ? -5.816 0.285 -1.094 1.00 93.44 112 GLY A O 1
ATOM 796 N N . ASP A 1 113 ? -4.620 -0.928 -2.572 1.00 91.62 113 ASP A N 1
ATOM 797 C CA . ASP A 1 113 ? -3.432 -1.026 -1.726 1.00 91.62 113 ASP A CA 1
ATOM 798 C C . ASP A 1 113 ? -2.785 0.346 -1.508 1.00 91.62 113 ASP A C 1
ATOM 800 O O . ASP A 1 113 ? -2.620 1.150 -2.434 1.00 91.62 113 ASP A O 1
ATOM 804 N N . VAL A 1 114 ? -2.359 0.596 -0.268 1.00 89.38 114 VAL A N 1
ATOM 805 C CA . VAL A 1 114 ? -1.553 1.766 0.080 1.00 89.38 114 VAL A CA 1
ATOM 806 C C . VAL A 1 114 ? -0.088 1.429 -0.165 1.00 89.38 114 VAL A C 1
ATOM 808 O O . VAL A 1 114 ? 0.495 0.592 0.522 1.00 89.38 114 VAL A O 1
ATOM 811 N N . VAL A 1 115 ? 0.518 2.096 -1.146 1.00 89.88 115 VAL A N 1
ATOM 812 C CA . VAL A 1 115 ? 1.909 1.857 -1.547 1.00 89.88 115 VAL A CA 1
ATOM 813 C C . VAL A 1 115 ? 2.780 3.085 -1.311 1.00 89.88 115 VAL A C 1
ATOM 815 O O . VAL A 1 115 ? 2.334 4.226 -1.440 1.00 89.88 115 VAL A O 1
ATOM 818 N N . ARG A 1 116 ? 4.059 2.849 -1.009 1.00 88.25 116 ARG A N 1
ATOM 819 C CA . ARG A 1 116 ? 5.101 3.880 -1.022 1.00 88.25 116 ARG A CA 1
ATOM 820 C C . ARG A 1 116 ? 5.925 3.736 -2.297 1.00 88.25 116 ARG A C 1
ATOM 822 O O . ARG A 1 116 ? 6.421 2.652 -2.592 1.00 88.25 116 ARG A O 1
ATOM 829 N N . VAL A 1 117 ? 6.115 4.842 -3.009 1.00 88.75 117 VAL A N 1
ATOM 830 C CA . VAL A 1 117 ? 7.022 4.933 -4.159 1.00 88.75 117 VAL A CA 1
ATOM 831 C C . VAL A 1 117 ? 8.315 5.590 -3.688 1.00 88.75 117 VAL A C 1
ATOM 833 O O . VAL A 1 117 ? 8.266 6.631 -3.039 1.00 88.75 117 VAL A O 1
ATOM 836 N N . ASN A 1 118 ? 9.457 4.969 -3.981 1.00 86.69 118 ASN A N 1
ATOM 837 C CA . ASN A 1 118 ? 10.777 5.510 -3.663 1.00 86.69 118 ASN A CA 1
ATOM 838 C C . ASN A 1 118 ? 11.624 5.548 -4.933 1.00 86.69 118 ASN A C 1
ATOM 840 O O . ASN A 1 118 ? 11.657 4.560 -5.672 1.00 86.69 118 ASN A O 1
ATOM 844 N N . ASP A 1 119 ? 12.358 6.639 -5.131 1.00 85.25 119 ASP A N 1
ATOM 845 C CA . ASP A 1 119 ? 13.356 6.713 -6.190 1.00 85.25 119 ASP A CA 1
ATOM 846 C C . ASP A 1 119 ? 14.510 5.759 -5.902 1.00 85.25 119 ASP A C 1
ATOM 848 O O . ASP A 1 119 ? 14.975 5.606 -4.771 1.00 85.25 119 ASP A O 1
ATOM 852 N N . THR A 1 120 ? 14.982 5.100 -6.954 1.00 74.69 120 THR A N 1
ATOM 853 C CA . THR A 1 120 ? 16.051 4.111 -6.849 1.00 74.69 120 THR A CA 1
ATOM 854 C C . THR A 1 120 ? 17.371 4.629 -7.395 1.00 74.69 120 THR A C 1
ATOM 856 O O . THR A 1 120 ? 18.171 3.813 -7.859 1.00 74.69 120 THR A O 1
ATOM 859 N N . SER A 1 121 ? 17.595 5.950 -7.383 1.00 66.00 121 SER A N 1
ATOM 860 C CA . SER A 1 121 ? 18.857 6.525 -7.843 1.00 66.00 121 SER A CA 1
ATOM 861 C C . SER A 1 121 ? 20.000 5.892 -7.050 1.00 66.00 121 SER A C 1
ATOM 863 O O . SER A 1 121 ? 20.157 6.065 -5.842 1.00 66.00 121 SER A O 1
ATOM 865 N N . ALA A 1 122 ? 20.787 5.066 -7.736 1.00 55.62 122 ALA A N 1
ATOM 866 C CA . ALA A 1 122 ? 22.109 4.740 -7.251 1.00 55.62 122 ALA A CA 1
ATOM 867 C C . ALA A 1 122 ? 22.862 6.070 -7.257 1.00 55.62 122 ALA A C 1
ATOM 869 O O . ALA A 1 122 ? 22.955 6.700 -8.308 1.00 55.62 122 ALA A O 1
ATOM 870 N N . GLY A 1 123 ? 23.298 6.541 -6.088 1.00 47.84 123 GLY A N 1
ATOM 871 C CA . GLY A 1 123 ? 24.006 7.809 -5.972 1.00 47.84 123 GLY A CA 1
ATOM 872 C C . GLY A 1 123 ? 25.078 7.951 -7.055 1.00 47.84 123 GLY A C 1
ATOM 873 O O . GLY A 1 123 ? 25.905 7.061 -7.251 1.00 47.84 123 GLY A O 1
ATOM 874 N N . SER A 1 124 ? 25.023 9.058 -7.783 1.00 38.88 124 SER A N 1
ATOM 875 C CA . SER A 1 124 ? 26.114 9.606 -8.586 1.00 38.88 124 SER A CA 1
ATOM 876 C C . SER A 1 124 ? 25.820 11.092 -8.762 1.00 38.88 124 SER A C 1
ATOM 878 O O . SER A 1 124 ? 25.094 11.498 -9.667 1.00 38.88 124 SER A O 1
ATOM 880 N N . GLY A 1 125 ? 26.336 11.856 -7.803 1.00 34.81 125 GLY A N 1
ATOM 881 C CA . GLY A 1 125 ? 26.256 13.303 -7.649 1.00 34.81 125 GLY A CA 1
ATOM 882 C C . GLY A 1 125 ? 26.876 13.671 -6.317 1.00 34.81 125 GLY A C 1
ATOM 883 O O . GLY A 1 125 ? 26.175 13.471 -5.303 1.00 34.81 125 GLY A O 1
#

pLDDT: mean 78.2, std 19.6, range [34.81, 98.31]

Sequence (125 aa):
MARPPPISIPHFAETQLQLLQQEHDADVASSSLANTAASVSASTRRTLQATGYALTGIILSQARTGLGGRIVGEFAPDPAFSTGSKKGDKNGKEGNGGGGEGTLGAHGIRVGDVVRVNDTSAGSG

Foldseek 3Di:
DDDDDDDDPVVVVVVVVVVVVVVVVVVCVVPPVNPPPDDDDPVNQVVCLVVQNHWDQKDFPDWDQDPPRDIDTDIAHHPVPPDDPPPDDDDDDDDDDDPDGRDTRHHPDDPPDDDDDYDPDPDDD

Organism: NCBI:txid2070753